Protein AF-A0A7W1B921-F1 (afdb_monomer)

Foldseek 3Di:
DQVVCCVVPVDGDDPCVVVVVVVVVVVQVVQQCVQCVVVVHPDRDPVSRDDDDD

Secondary structure (DSSP, 8-state):
-HHHHHHHH-----TTHHHHHHHHHHHHHHHHHHHHHHTT-SS--GGGSPPPP-

Nearest PDB structures (foldseek):
  9f0e-assembly1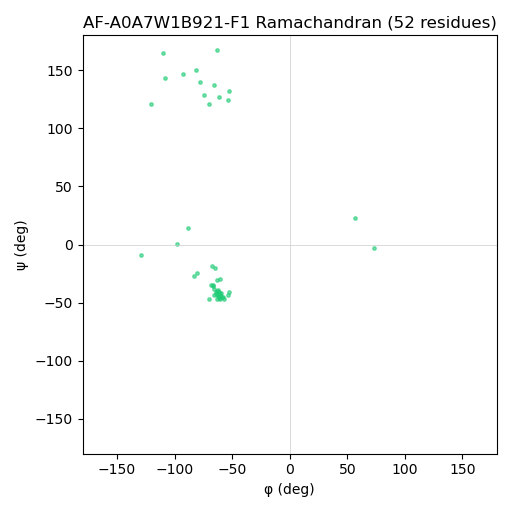_A  TM=9.022E-01  e=1.419E-03  Bdellovibrio bacteriovorus HD100
  8cmp-assembly1_A-2  TM=9.043E-01  e=2.012E-03  Bdellovibrio bacteriovorus
  8fvx-assembly1_A  TM=9.108E-01  e=4.981E-03  Bdellovibrio bacteriovorus HD100
  8bdk-assembly2_E  TM=7.725E-01  e=1.748E-02  Methanocaldococcus jannaschii
  7edx-assembly1_k  TM=6.915E-01  e=1.070E+00  Homo sapiens

Radius of gyration: 14.53 Å; Cα contacts (8 Å, |Δi|>4): 35; chains: 1; bounding box: 30×16×37 Å

pLDDT: mean 94.0, std 6.28, range [57.44, 98.25]

Mean predicted aligned error: 3.35 Å

Structure (mmCIF, N/CA/C/O backbone):
data_AF-A0A7W1B921-F1
#
_entry.id   AF-A0A7W1B921-F1
#
loop_
_atom_site.group_PDB
_atom_site.id
_atom_site.type_symbol
_atom_site.label_atom_id
_atom_site.label_alt_id
_atom_site.label_comp_id
_atom_site.label_asym_id
_atom_site.label_entity_id
_atom_site.label_seq_id
_atom_site.pdbx_PDB_ins_code
_atom_site.Cartn_x
_atom_site.Cartn_y
_atom_site.Cartn_z
_atom_site.occupancy
_atom_site.B_iso_or_equiv
_atom_site.auth_seq_id
_atom_site.auth_comp_id
_atom_site.auth_asym_id
_atom_site.auth_atom_id
_atom_site.pdbx_PDB_model_num
ATOM 1 N N . MET A 1 1 ? -5.211 4.257 7.500 1.00 88.69 1 MET A N 1
ATOM 2 C CA . MET A 1 1 ? -6.394 3.375 7.358 1.00 88.69 1 MET A CA 1
ATOM 3 C C . MET A 1 1 ? -7.301 3.316 8.583 1.00 88.69 1 MET A C 1
ATOM 5 O O . MET A 1 1 ? -8.489 3.532 8.412 1.00 88.69 1 MET A O 1
ATOM 9 N N . LYS A 1 2 ? -6.802 3.103 9.811 1.00 89.06 2 LYS A N 1
ATOM 10 C CA . LYS A 1 2 ? -7.666 3.078 11.015 1.00 8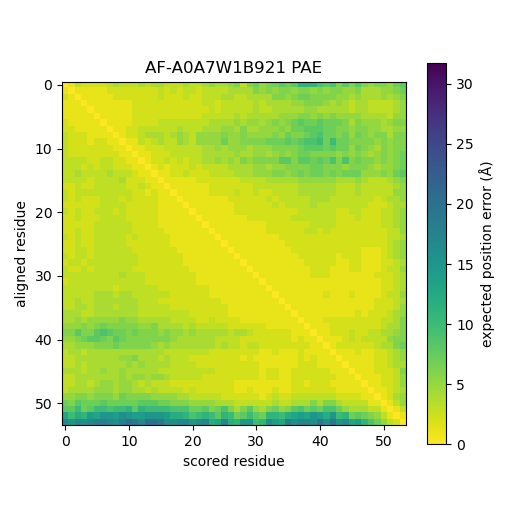9.06 2 LYS A CA 1
ATOM 11 C C . LYS A 1 2 ? -8.543 4.332 11.177 1.00 89.06 2 LYS A C 1
ATOM 13 O O . LYS A 1 2 ? -9.735 4.218 11.427 1.00 89.06 2 LYS A O 1
ATOM 18 N N . LYS A 1 3 ? -7.969 5.523 10.944 1.00 92.62 3 LYS A N 1
ATOM 19 C CA . LYS A 1 3 ? -8.710 6.798 10.929 1.00 92.62 3 LYS A CA 1
ATOM 20 C C . LYS A 1 3 ? -9.857 6.794 9.909 1.00 92.62 3 LYS A C 1
ATOM 22 O O . LYS A 1 3 ? -10.975 7.119 10.271 1.00 92.62 3 LYS A O 1
ATOM 27 N N . TYR A 1 4 ? -9.591 6.342 8.683 1.00 93.56 4 TYR A N 1
ATOM 28 C CA . TYR A 1 4 ? -10.607 6.226 7.632 1.00 93.56 4 TYR A CA 1
ATOM 29 C C . TYR A 1 4 ? -11.761 5.301 8.043 1.00 93.56 4 TYR A C 1
ATOM 31 O O . TYR A 1 4 ? -12.922 5.660 7.878 1.00 93.56 4 TYR A O 1
ATOM 39 N N . ILE A 1 5 ? -11.453 4.137 8.628 1.00 93.62 5 ILE A N 1
ATOM 40 C CA . ILE A 1 5 ? -12.472 3.201 9.127 1.00 93.62 5 ILE A CA 1
ATOM 41 C C . ILE A 1 5 ? -13.323 3.876 10.208 1.00 93.62 5 ILE A C 1
ATOM 43 O O . ILE A 1 5 ? -14.551 3.845 10.121 1.00 93.62 5 ILE A O 1
ATOM 47 N N . LYS A 1 6 ? -12.692 4.556 11.170 1.00 93.94 6 LYS A N 1
ATOM 48 C CA . LYS A 1 6 ? -13.398 5.281 12.231 1.00 93.94 6 LYS A CA 1
ATOM 49 C C . LYS A 1 6 ? -14.290 6.396 11.691 1.00 93.94 6 LYS A C 1
ATOM 51 O O . LYS A 1 6 ? -15.441 6.490 12.092 1.00 93.94 6 LYS A O 1
ATOM 56 N N . GLU A 1 7 ? -13.799 7.209 10.764 1.00 96.50 7 GLU A N 1
ATOM 57 C CA . GLU A 1 7 ? -14.570 8.315 10.181 1.00 96.50 7 GLU A CA 1
ATOM 58 C C . GLU A 1 7 ? -15.735 7.827 9.312 1.00 96.50 7 GLU A C 1
ATOM 60 O O . GLU A 1 7 ? -16.793 8.448 9.302 1.00 96.50 7 GLU A O 1
ATOM 65 N N . ARG A 1 8 ? -15.574 6.706 8.597 1.00 96.19 8 ARG A N 1
ATOM 66 C CA . ARG A 1 8 ? -16.618 6.165 7.712 1.00 96.19 8 ARG A CA 1
ATOM 67 C C . ARG A 1 8 ? -17.662 5.311 8.416 1.00 96.19 8 ARG A C 1
ATOM 69 O O . ARG A 1 8 ? -18.765 5.196 7.897 1.00 96.19 8 ARG A O 1
ATOM 76 N N . SER A 1 9 ? -17.312 4.674 9.531 1.00 93.44 9 SER A N 1
ATOM 77 C CA . SER A 1 9 ? -18.177 3.677 10.180 1.00 93.44 9 SER A CA 1
ATOM 78 C C . SER A 1 9 ? -18.405 3.895 11.6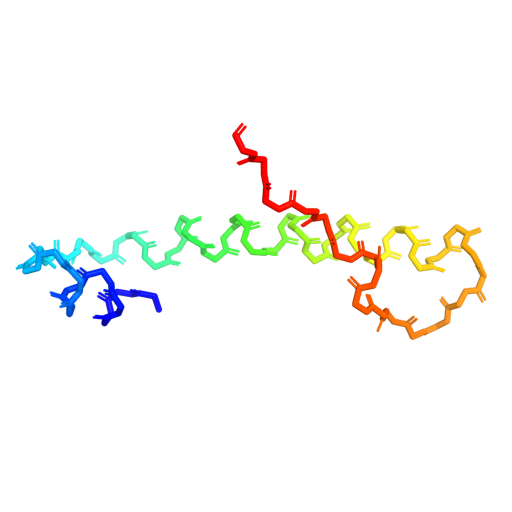75 1.00 93.44 9 SER A C 1
ATOM 80 O O . SER A 1 9 ? -19.209 3.188 12.271 1.00 93.44 9 SER A O 1
ATOM 82 N N . GLY A 1 10 ? -17.680 4.820 12.309 1.00 95.19 10 GLY A N 1
ATOM 83 C CA . GLY A 1 10 ? -17.673 4.987 13.764 1.00 95.19 10 GLY A CA 1
ATOM 84 C C . GLY A 1 10 ? -16.917 3.888 14.521 1.00 95.19 10 GLY A C 1
ATOM 85 O O . GLY A 1 10 ? -16.786 3.975 15.740 1.00 95.19 10 GLY A O 1
ATOM 86 N N . MET A 1 11 ? -16.392 2.867 13.833 1.00 94.81 11 MET A N 1
ATOM 87 C CA . MET A 1 11 ? -15.727 1.734 14.475 1.00 94.81 11 MET A CA 1
ATOM 88 C C . MET A 1 11 ? -14.303 2.074 14.924 1.00 94.81 11 MET A C 1
ATOM 90 O O . MET A 1 11 ? -13.522 2.695 14.199 1.00 94.81 11 MET A O 1
ATOM 94 N N . ASN A 1 12 ? -13.931 1.591 16.109 1.00 94.69 12 ASN A N 1
ATOM 95 C CA . ASN A 1 12 ? -12.530 1.531 16.516 1.00 94.69 12 ASN A CA 1
ATOM 96 C C . ASN A 1 12 ? -11.872 0.282 15.909 1.00 94.69 12 ASN A C 1
ATOM 98 O O . ASN A 1 12 ? -12.527 -0.729 15.673 1.00 94.69 12 ASN A O 1
ATOM 102 N N . CYS A 1 13 ? -10.570 0.354 15.649 1.00 92.00 13 CYS A N 1
ATOM 103 C CA . CYS A 1 13 ? -9.784 -0.768 15.135 1.00 92.00 13 CYS A CA 1
ATOM 104 C C . CYS A 1 13 ? -8.865 -1.287 16.240 1.00 92.00 13 CYS A C 1
ATOM 106 O O . CYS A 1 13 ? -8.297 -0.472 16.968 1.00 92.00 13 CYS A O 1
ATOM 108 N N . SER A 1 14 ? -8.659 -2.603 16.315 1.00 93.69 14 SER A N 1
ATOM 109 C CA . SER A 1 14 ? -7.609 -3.164 17.171 1.00 93.69 14 SER A CA 1
ATOM 110 C C . SER A 1 14 ? -6.219 -2.715 16.709 1.00 93.69 14 SER A C 1
ATOM 112 O O . SER A 1 14 ? -6.031 -2.201 15.595 1.00 93.69 14 SER A O 1
ATOM 114 N N . ASP A 1 15 ? -5.215 -2.936 17.556 1.00 90.62 15 ASP A N 1
ATOM 115 C CA . ASP A 1 15 ? -3.833 -2.595 17.228 1.00 90.62 15 ASP A CA 1
ATOM 116 C C . ASP A 1 15 ? -3.322 -3.361 15.999 1.00 90.62 15 ASP A C 1
ATOM 118 O O . ASP A 1 15 ? -2.799 -2.734 15.073 1.00 90.62 15 ASP A O 1
ATOM 122 N N . SER A 1 16 ? -3.655 -4.649 15.897 1.00 94.56 16 SER A N 1
ATOM 123 C CA . SER A 1 16 ? -3.261 -5.545 14.800 1.00 94.56 16 SER A CA 1
ATOM 124 C C . SER A 1 16 ? -3.868 -5.226 13.426 1.00 94.56 16 SER A C 1
ATOM 126 O O . SER A 1 16 ? -3.323 -5.643 12.405 1.00 94.56 16 SER A O 1
ATOM 128 N N . VAL A 1 17 ? -4.959 -4.449 13.345 1.00 94.75 17 VAL A N 1
ATOM 129 C CA . VAL A 1 17 ? -5.567 -4.069 12.047 1.00 94.75 17 VAL A CA 1
ATOM 130 C C . VAL A 1 17 ? -4.586 -3.287 11.168 1.00 94.75 17 VAL A C 1
ATOM 132 O O . VAL A 1 17 ? -4.663 -3.349 9.944 1.00 94.75 17 VAL A O 1
ATOM 135 N N . GLY A 1 18 ? -3.661 -2.535 11.775 1.00 92.19 18 GLY A N 1
ATOM 136 C CA . GLY A 1 18 ? -2.650 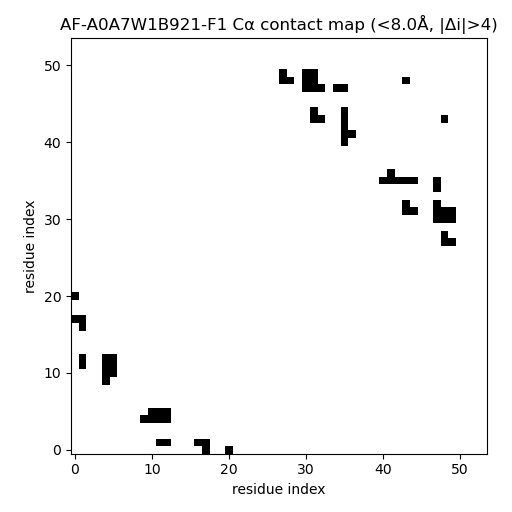-1.790 11.022 1.00 92.19 18 GLY A CA 1
ATOM 137 C C . GLY A 1 18 ? -1.730 -2.711 10.221 1.00 92.19 18 GLY A C 1
ATOM 138 O O . GLY A 1 18 ? -1.481 -2.450 9.043 1.00 92.19 18 GLY A O 1
ATOM 139 N N . ASP A 1 19 ? -1.289 -3.799 10.845 1.00 94.12 19 ASP A N 1
ATOM 140 C CA . ASP A 1 19 ? -0.362 -4.759 10.248 1.00 94.12 19 ASP A CA 1
ATOM 141 C C . ASP A 1 19 ? -1.038 -5.552 9.135 1.00 94.12 19 ASP A C 1
ATOM 143 O O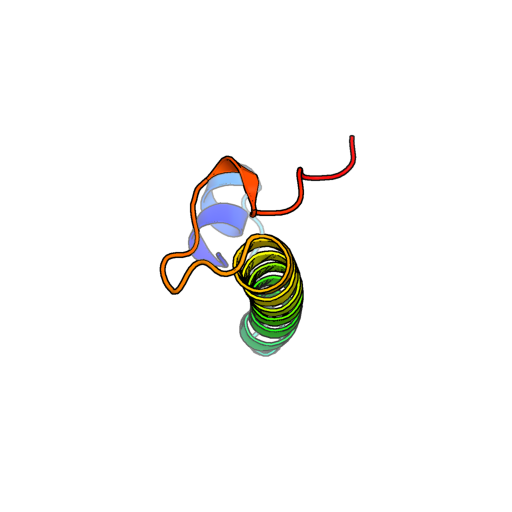 . ASP A 1 19 ? -0.522 -5.592 8.018 1.00 94.12 19 ASP A O 1
ATOM 147 N N . ALA A 1 20 ? -2.245 -6.066 9.396 1.00 95.38 20 ALA A N 1
ATOM 148 C CA . ALA A 1 20 ? -3.027 -6.803 8.404 1.00 95.38 20 ALA A CA 1
ATOM 149 C C . ALA A 1 20 ? -3.302 -5.960 7.145 1.00 95.38 20 ALA A C 1
ATOM 151 O O . ALA A 1 20 ? -3.096 -6.406 6.018 1.00 95.38 20 ALA A O 1
ATOM 152 N N . LEU A 1 21 ? -3.708 -4.695 7.311 1.00 94.75 21 LEU A N 1
ATOM 153 C CA . LEU A 1 21 ? -3.919 -3.800 6.168 1.00 94.75 21 LEU A CA 1
ATOM 154 C C . LEU A 1 21 ? -2.614 -3.476 5.432 1.00 94.75 21 LEU A C 1
ATOM 156 O O . LEU A 1 21 ? -2.621 -3.347 4.209 1.00 94.75 21 LEU A O 1
ATOM 160 N N . SER A 1 22 ? -1.503 -3.345 6.156 1.00 94.19 22 SER A N 1
ATOM 161 C CA . SER A 1 22 ? -0.195 -3.093 5.546 1.00 94.19 22 SER A CA 1
ATOM 162 C C . SER A 1 22 ? 0.266 -4.274 4.697 1.00 94.19 22 SER A C 1
ATOM 164 O O . SER A 1 22 ? 0.821 -4.061 3.624 1.00 94.19 22 SER A O 1
ATOM 166 N N . GLU A 1 23 ? 0.012 -5.506 5.135 1.00 96.31 23 GLU A N 1
ATOM 167 C CA . GLU A 1 23 ? 0.311 -6.716 4.366 1.00 96.31 23 GLU A CA 1
ATOM 168 C C . GLU A 1 23 ? -0.459 -6.754 3.041 1.00 96.31 23 GLU A C 1
ATOM 170 O O . GLU A 1 23 ? 0.138 -6.972 1.987 1.00 96.31 23 GLU A O 1
ATOM 175 N N . HIS A 1 24 ? -1.752 -6.417 3.059 1.00 94.69 24 HIS A N 1
ATOM 176 C CA . HIS A 1 24 ? -2.537 -6.294 1.829 1.00 94.69 24 HIS A CA 1
ATOM 177 C C . HIS A 1 24 ? -1.989 -5.218 0.884 1.00 94.69 24 HIS A C 1
ATOM 179 O O . HIS A 1 24 ? -1.881 -5.457 -0.317 1.00 94.69 24 HIS A O 1
ATOM 185 N N . VAL A 1 25 ? -1.607 -4.047 1.405 1.00 95.06 25 VAL A N 1
ATOM 186 C CA . VAL A 1 25 ? -1.017 -2.979 0.580 1.00 95.06 25 VAL A CA 1
ATOM 187 C C . VAL A 1 25 ? 0.318 -3.423 -0.023 1.00 95.06 25 VAL A C 1
ATOM 189 O O . VAL A 1 25 ? 0.551 -3.170 -1.201 1.00 95.06 25 VAL A O 1
ATOM 192 N N . ARG A 1 26 ? 1.171 -4.127 0.733 1.00 96.44 26 ARG A N 1
ATOM 193 C CA . ARG A 1 26 ? 2.436 -4.671 0.207 1.00 96.44 26 ARG A CA 1
ATOM 194 C C . ARG A 1 26 ? 2.194 -5.655 -0.933 1.00 96.44 26 ARG A C 1
ATOM 196 O O . ARG A 1 26 ? 2.839 -5.522 -1.963 1.00 96.44 26 ARG A O 1
ATOM 203 N N . ALA A 1 27 ? 1.223 -6.558 -0.797 1.00 96.19 27 ALA A N 1
ATOM 204 C CA . ALA A 1 27 ? 0.881 -7.497 -1.865 1.00 96.19 27 ALA A CA 1
ATOM 205 C C . ALA A 1 27 ? 0.438 -6.778 -3.156 1.00 96.19 27 ALA A C 1
ATOM 207 O O . ALA A 1 27 ? 0.863 -7.148 -4.249 1.00 96.19 27 ALA A O 1
ATOM 208 N N . VAL A 1 28 ? -0.362 -5.713 -3.029 1.00 96.81 28 VAL A N 1
ATOM 209 C CA . VAL A 1 28 ? -0.774 -4.868 -4.164 1.00 96.81 28 VAL A CA 1
ATOM 210 C C . VAL A 1 28 ? 0.433 -4.160 -4.793 1.00 96.81 28 VAL A C 1
ATOM 212 O O . VAL A 1 28 ? 0.549 -4.120 -6.018 1.00 96.81 28 VAL A O 1
ATOM 215 N N . CYS A 1 29 ? 1.354 -3.633 -3.980 1.00 97.31 29 CYS A N 1
ATOM 216 C CA . CYS A 1 29 ? 2.592 -3.023 -4.469 1.00 97.31 29 CYS A CA 1
ATOM 217 C C . CYS A 1 29 ? 3.479 -4.034 -5.207 1.00 97.31 29 CYS A C 1
ATOM 219 O O . CYS A 1 29 ? 3.988 -3.717 -6.279 1.00 97.31 29 CYS A O 1
ATOM 221 N N . ASP A 1 30 ? 3.642 -5.245 -4.674 1.00 97.81 30 ASP A N 1
ATOM 222 C CA . ASP A 1 30 ? 4.447 -6.297 -5.298 1.00 97.81 30 ASP A CA 1
ATOM 223 C C . ASP A 1 30 ? 3.883 -6.705 -6.662 1.00 97.81 30 ASP A C 1
ATOM 225 O O . ASP A 1 30 ? 4.637 -6.922 -7.613 1.00 97.81 30 ASP A O 1
ATOM 229 N N . GLU A 1 31 ? 2.557 -6.783 -6.791 1.00 97.00 31 GLU A N 1
ATOM 230 C CA . GLU A 1 31 ? 1.904 -7.049 -8.072 1.00 97.00 31 GLU A CA 1
ATOM 231 C C . GLU A 1 31 ? 2.127 -5.900 -9.066 1.00 97.00 31 GLU A C 1
ATOM 233 O O . GLU A 1 31 ? 2.507 -6.153 -10.212 1.00 97.00 31 GLU A O 1
ATOM 238 N N . ALA A 1 32 ? 1.998 -4.650 -8.616 1.00 98.00 32 ALA A N 1
ATOM 239 C CA . ALA A 1 32 ? 2.251 -3.476 -9.448 1.00 98.00 32 ALA A CA 1
ATOM 240 C C . ALA A 1 32 ? 3.712 -3.397 -9.923 1.00 98.00 32 ALA A C 1
ATOM 242 O O . ALA A 1 32 ? 3.983 -3.113 -11.091 1.00 98.00 32 ALA A O 1
ATOM 243 N N . ILE A 1 33 ? 4.669 -3.722 -9.049 1.00 98.19 33 ILE A N 1
ATOM 244 C CA . ILE A 1 33 ? 6.093 -3.812 -9.396 1.00 98.19 33 ILE A CA 1
ATOM 245 C C . ILE A 1 33 ? 6.312 -4.877 -10.474 1.00 98.19 33 ILE A C 1
ATOM 247 O O . ILE A 1 33 ? 7.009 -4.624 -11.456 1.00 98.19 33 ILE A O 1
ATOM 251 N N . ARG A 1 34 ? 5.699 -6.058 -10.330 1.00 97.81 34 ARG A N 1
ATOM 252 C CA . ARG A 1 34 ? 5.808 -7.131 -11.331 1.00 97.81 34 ARG A CA 1
ATOM 253 C C . ARG A 1 34 ? 5.202 -6.726 -12.672 1.00 97.81 34 ARG A C 1
ATOM 255 O O . ARG A 1 34 ? 5.782 -7.059 -13.701 1.00 97.81 34 ARG A O 1
ATOM 262 N N . ALA A 1 35 ? 4.066 -6.032 -12.676 1.00 97.56 35 ALA A N 1
ATOM 263 C CA . ALA A 1 35 ? 3.449 -5.527 -13.901 1.00 97.56 35 ALA A CA 1
ATOM 264 C C . ALA A 1 35 ? 4.357 -4.507 -14.606 1.00 97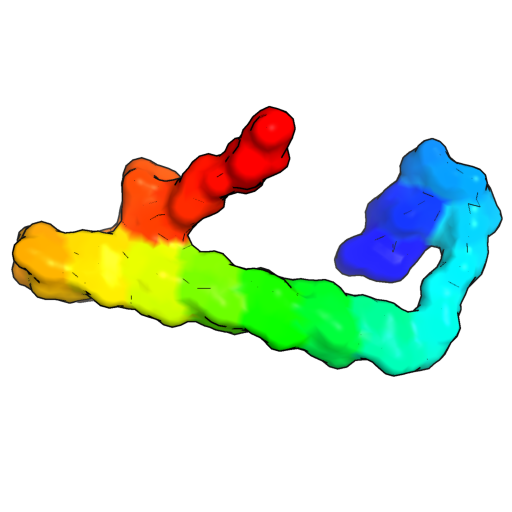.56 35 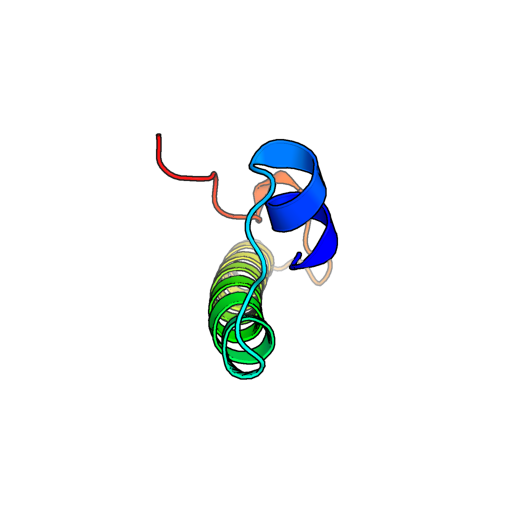ALA A C 1
ATOM 266 O O . ALA A 1 35 ? 4.648 -4.667 -15.789 1.00 97.56 35 ALA A O 1
ATOM 267 N N . ALA A 1 36 ? 4.908 -3.540 -13.866 1.00 98.25 36 ALA A N 1
ATOM 268 C CA . ALA A 1 36 ? 5.859 -2.576 -14.414 1.00 98.25 36 ALA A CA 1
ATOM 269 C C . ALA A 1 36 ? 7.122 -3.250 -14.977 1.00 98.25 36 ALA A C 1
ATOM 271 O O . ALA A 1 36 ? 7.576 -2.904 -16.067 1.00 98.25 36 ALA A O 1
ATOM 272 N N . ALA A 1 37 ? 7.655 -4.245 -14.262 1.00 97.94 37 ALA A N 1
ATOM 273 C CA . ALA A 1 37 ? 8.840 -4.988 -14.679 1.00 97.94 37 ALA A CA 1
ATOM 274 C C . ALA A 1 37 ? 8.605 -5.829 -15.945 1.00 97.94 37 ALA A C 1
ATOM 276 O O . ALA A 1 37 ? 9.513 -5.948 -16.764 1.00 97.94 37 ALA A O 1
ATOM 277 N N . ARG A 1 38 ? 7.400 -6.390 -16.131 1.00 97.12 38 ARG A N 1
ATOM 278 C CA . ARG A 1 38 ? 7.019 -7.116 -17.360 1.00 97.12 38 ARG A CA 1
ATOM 279 C C . ARG A 1 38 ? 7.013 -6.220 -18.594 1.00 97.12 38 ARG A C 1
ATOM 281 O O . ARG A 1 38 ? 7.321 -6.700 -19.676 1.00 97.12 38 ARG A O 1
ATOM 288 N N . ASP A 1 39 ? 6.720 -4.940 -18.404 1.00 96.69 39 ASP A N 1
ATOM 289 C CA . ASP A 1 39 ? 6.792 -3.916 -19.447 1.00 96.69 39 ASP A CA 1
ATOM 290 C C . ASP A 1 39 ? 8.192 -3.273 -19.543 1.00 96.69 39 ASP A C 1
ATOM 292 O O . ASP A 1 39 ? 8.336 -2.195 -20.118 1.00 96.69 39 ASP A O 1
ATOM 296 N N . GLU A 1 40 ? 9.213 -3.880 -18.924 1.00 97.19 40 GLU A N 1
ATOM 297 C CA . GLU A 1 40 ? 10.609 -3.410 -18.889 1.00 97.19 40 GLU A CA 1
ATOM 298 C C . GLU A 1 40 ? 10.783 -1.988 -18.320 1.00 97.19 40 GLU A C 1
ATOM 300 O O . GLU A 1 40 ? 11.783 -1.301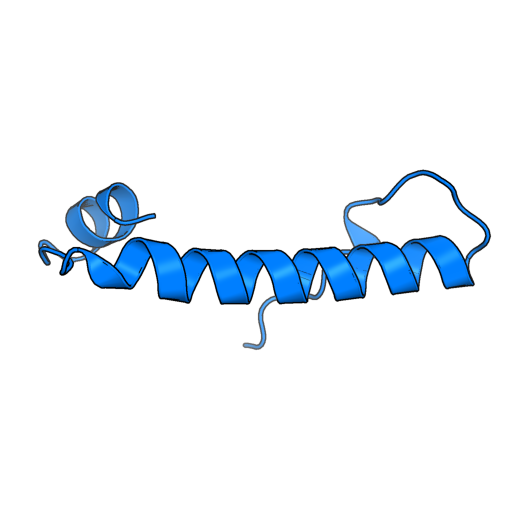 -18.552 1.00 97.19 40 GLU A O 1
ATOM 305 N N . ARG A 1 41 ? 9.816 -1.529 -17.517 1.00 97.62 41 ARG A N 1
ATOM 306 C CA . ARG A 1 41 ? 9.838 -0.207 -16.889 1.00 97.62 41 ARG A CA 1
ATOM 307 C C . ARG A 1 41 ? 10.462 -0.263 -15.501 1.00 97.62 41 ARG A C 1
ATOM 309 O O . ARG A 1 41 ? 10.277 -1.202 -14.735 1.00 97.62 41 ARG A O 1
ATOM 316 N N . LYS A 1 42 ? 11.143 0.829 -15.142 1.00 96.69 42 LYS A N 1
ATOM 317 C CA . LYS A 1 42 ? 11.651 1.091 -13.780 1.00 96.69 42 LYS A CA 1
ATOM 318 C C . LYS A 1 42 ? 10.735 2.000 -12.957 1.00 96.69 42 LYS A C 1
ATOM 320 O O . LYS A 1 42 ? 11.045 2.322 -11.815 1.00 96.69 42 LYS A O 1
ATOM 325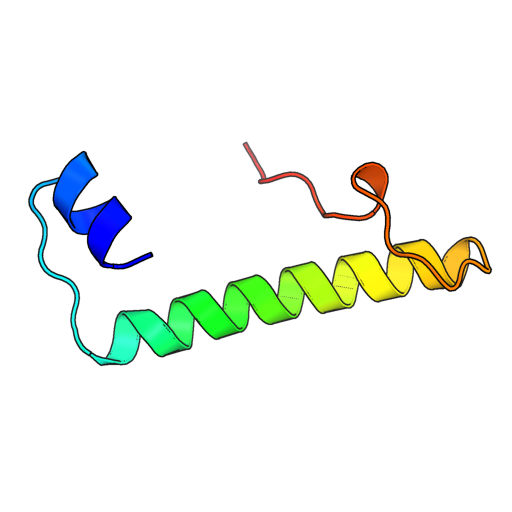 N N . THR A 1 43 ? 9.617 2.420 -13.541 1.00 97.69 43 THR A N 1
ATOM 326 C CA . THR A 1 43 ? 8.619 3.284 -12.909 1.00 97.69 43 THR A CA 1
ATOM 327 C C . THR A 1 43 ? 7.287 2.552 -12.888 1.00 97.69 43 THR A C 1
ATOM 329 O O . THR A 1 43 ? 6.772 2.185 -13.948 1.00 97.69 43 THR A O 1
ATOM 332 N N . VAL A 1 44 ? 6.748 2.358 -11.684 1.00 97.44 44 VAL A N 1
ATOM 333 C CA . VAL A 1 44 ? 5.379 1.877 -11.471 1.00 97.44 44 VAL A CA 1
ATOM 334 C C . VAL A 1 44 ? 4.418 3.015 -11.789 1.00 97.44 44 VAL A C 1
ATOM 336 O O . VAL A 1 44 ? 4.585 4.134 -11.305 1.00 97.44 44 VAL A O 1
ATOM 339 N N . LEU A 1 45 ? 3.432 2.726 -12.625 1.00 97.44 45 LEU A N 1
ATOM 340 C CA . LEU A 1 45 ? 2.394 3.650 -13.053 1.00 97.44 45 LEU A CA 1
ATOM 341 C C . LEU A 1 45 ? 1.051 3.241 -12.445 1.00 97.44 45 LEU A C 1
ATOM 343 O O . LEU A 1 45 ? 0.868 2.123 -11.971 1.00 97.44 45 LEU A O 1
ATOM 347 N N . ASP A 1 46 ? 0.089 4.155 -12.481 1.00 96.31 46 ASP A N 1
ATOM 348 C CA . ASP A 1 46 ? -1.276 3.939 -11.997 1.00 96.31 46 ASP A CA 1
ATOM 349 C C . ASP A 1 46 ? -1.930 2.682 -12.596 1.00 96.31 46 ASP A C 1
ATOM 351 O O . ASP A 1 46 ? -2.565 1.913 -11.877 1.00 96.31 46 ASP A O 1
ATOM 355 N N . ARG A 1 47 ? -1.713 2.433 -13.894 1.00 95.19 47 ARG A N 1
ATOM 356 C CA . ARG A 1 47 ? -2.220 1.251 -14.608 1.00 95.19 47 ARG A CA 1
ATOM 357 C C . ARG A 1 47 ? -1.641 -0.082 -14.131 1.00 95.19 47 ARG A C 1
ATOM 359 O O . ARG A 1 47 ? -2.238 -1.115 -14.417 1.00 95.19 47 ARG A O 1
ATOM 366 N N . ASP A 1 48 ? -0.495 -0.060 -13.451 1.00 97.06 48 ASP A N 1
ATOM 367 C CA . ASP A 1 48 ? 0.134 -1.268 -12.914 1.00 97.06 48 ASP A CA 1
ATOM 368 C C . ASP A 1 48 ? -0.517 -1.696 -11.602 1.00 97.06 48 ASP A C 1
ATOM 370 O O . ASP A 1 48 ? -0.454 -2.867 -11.238 1.00 97.06 48 ASP A O 1
ATOM 374 N N . VAL A 1 49 ? -1.141 -0.757 -10.884 1.00 96.25 49 VAL A N 1
ATOM 375 C CA . VAL A 1 49 ? -1.790 -1.040 -9.608 1.00 96.25 49 VAL A CA 1
ATOM 376 C C . VAL A 1 49 ? -3.049 -1.875 -9.861 1.00 96.25 49 VAL A C 1
ATOM 378 O O . VAL A 1 49 ? -3.959 -1.419 -10.564 1.00 96.25 49 VAL A O 1
ATOM 381 N N . PRO A 1 50 ? -3.145 -3.081 -9.273 1.00 92.88 50 PRO A N 1
ATOM 382 C CA . PRO A 1 50 ? -4.319 -3.928 -9.404 1.00 92.88 50 PRO A CA 1
ATOM 383 C C . PRO A 1 50 ? -5.593 -3.177 -9.032 1.00 92.88 50 PRO A C 1
ATOM 385 O O . PRO A 1 50 ? -5.687 -2.528 -7.986 1.00 92.88 50 PRO A O 1
ATOM 388 N N . ARG A 1 51 ? -6.612 -3.281 -9.887 1.00 89.38 51 ARG A N 1
ATOM 389 C CA . ARG A 1 51 ? -7.917 -2.695 -9.583 1.00 89.38 51 ARG A CA 1
ATOM 390 C C . ARG A 1 51 ? -8.525 -3.413 -8.385 1.00 89.38 51 ARG A C 1
ATOM 392 O O . ARG A 1 51 ? -8.522 -4.643 -8.326 1.00 89.38 51 ARG A O 1
ATOM 399 N N . ALA A 1 52 ? -9.107 -2.639 -7.469 1.00 82.81 52 ALA A N 1
ATOM 400 C CA . ALA A 1 52 ? -9.934 -3.200 -6.410 1.00 82.81 52 ALA A CA 1
ATOM 401 C C . ALA A 1 52 ? -11.023 -4.074 -7.049 1.00 82.81 52 ALA A C 1
ATOM 403 O O . ALA A 1 52 ? -11.752 -3.617 -7.937 1.00 82.81 52 ALA A O 1
ATOM 404 N N . ARG A 1 53 ? -11.087 -5.343 -6.636 1.00 76.88 53 ARG A N 1
ATOM 405 C CA . ARG A 1 53 ? -12.125 -6.266 -7.100 1.00 76.88 53 ARG A CA 1
ATOM 406 C C . ARG A 1 53 ? -13.480 -5.703 -6.661 1.00 76.88 53 ARG A C 1
ATOM 408 O O . ARG A 1 53 ? -13.630 -5.334 -5.497 1.00 76.88 53 ARG A O 1
ATOM 415 N N . ARG A 1 54 ? -14.399 -5.560 -7.618 1.00 57.44 54 ARG A N 1
ATOM 416 C CA . ARG A 1 54 ? -15.799 -5.201 -7.363 1.00 57.44 54 ARG A CA 1
ATOM 417 C C . ARG A 1 54 ? -16.576 -6.405 -6.862 1.00 57.44 54 ARG A C 1
ATOM 419 O O . ARG A 1 54 ? -16.227 -7.525 -7.295 1.00 57.44 54 ARG A O 1
#

Sequence (54 aa):
MKKYIKERSGMNCSDSVGDALSEHVRAVCDEAIRAAARDERKTVLDRDVPRARR

Solvent-accessible surface area (backbone atoms only — not comparable to full-atom values): 3294 Å² total; per-residue (Å²): 106,64,67,57,46,26,75,75,68,71,44,85,68,64,80,66,53,59,57,57,53,48,53,54,51,50,55,44,50,54,50,11,48,52,48,18,47,76,71,75,40,96,61,73,51,78,87,32,44,71,73,81,84,129